Protein AF-A0A258B7M9-F1 (afdb_monomer_lite)

Secondary structure (DSSP, 8-state):
----SS--TT--HHHHHHHHHHHHHH-S---HHHHHHHHHHHHHTT--SPP---PPPPGGGHHHHHT-SGGGHHHHHHHHHHH-SS-B----HHHHH-B-TTS-BSS--SB-TTHHHHHHHHHHHHHHHHHHHHHHT--TT---HHHHT-GGGHHHHHHHHHHTS-TTS---

Radius of gyration: 17.24 Å; chains: 1; bounding box: 38×32×52 Å

Foldseek 3Di:
DDDDPDPDVPDLVVQLVVVLVVLLVQALADQQLLNQQVSLLSSVQPDPDDQQADDQDDPVCLVVSSPDHNVSVNPVSVLQCQQFVPQAQPDDPVLQPDADPVRHRPDPDRGHGRPVLSVQLSNVNNVVLVVVCVVVVHDSNDDDPCVNHDCPCVVVSVVSSVVSGDPVRDDD

Structure (mmCIF, N/CA/C/O backbone):
data_AF-A0A258B7M9-F1
#
_entry.id   AF-A0A258B7M9-F1
#
loop_
_atom_site.group_PDB
_atom_site.id
_atom_site.type_symbol
_atom_site.label_atom_id
_atom_site.label_alt_id
_atom_site.label_comp_id
_atom_site.label_asym_id
_atom_site.label_entity_id
_atom_site.label_seq_id
_atom_site.pdbx_PDB_ins_code
_atom_site.Cartn_x
_atom_site.Cartn_y
_atom_site.Cartn_z
_atom_site.occupancy
_atom_site.B_iso_or_equiv
_atom_site.auth_seq_id
_atom_site.auth_comp_id
_atom_site.auth_asym_id
_atom_site.auth_atom_id
_atom_site.pdbx_PDB_model_num
ATOM 1 N N . ILE A 1 1 ? -12.070 14.995 -6.760 1.00 43.91 1 ILE A N 1
ATOM 2 C CA . ILE A 1 1 ? -10.906 14.763 -7.649 1.00 43.91 1 ILE A CA 1
ATOM 3 C C . ILE A 1 1 ? -10.967 15.780 -8.784 1.00 43.91 1 ILE A C 1
ATOM 5 O O . ILE A 1 1 ? -11.997 15.871 -9.444 1.00 43.91 1 ILE A O 1
ATOM 9 N N . LYS A 1 2 ? -9.934 16.616 -8.960 1.00 30.17 2 LYS A N 1
ATOM 10 C CA . LYS A 1 2 ? -9.849 17.560 -10.087 1.00 30.17 2 LYS A CA 1
ATOM 11 C C . LYS A 1 2 ? -9.117 16.839 -11.220 1.00 30.17 2 LYS A C 1
ATOM 13 O O . LYS A 1 2 ? -7.893 16.815 -11.245 1.00 30.17 2 LYS A O 1
ATOM 18 N N . MET A 1 3 ? -9.870 16.211 -12.117 1.00 38.53 3 MET A N 1
ATOM 19 C CA . MET A 1 3 ? -9.309 15.642 -13.342 1.00 38.53 3 MET A CA 1
ATOM 20 C C . MET A 1 3 ? -8.797 16.790 -14.222 1.00 38.53 3 MET A C 1
ATOM 22 O O . MET A 1 3 ? -9.548 17.706 -14.561 1.00 38.53 3 MET A O 1
ATOM 26 N N . SER A 1 4 ? -7.510 16.775 -14.565 1.00 48.28 4 SER A N 1
ATOM 27 C CA . SER A 1 4 ? -6.947 17.677 -15.573 1.00 48.28 4 SER A CA 1
ATOM 28 C C . SER A 1 4 ? -7.522 17.314 -16.944 1.00 48.28 4 SER A C 1
ATOM 30 O O . SER A 1 4 ? -7.368 16.187 -17.399 1.00 48.28 4 SER A O 1
ATOM 32 N N . HIS A 1 5 ? -8.129 18.276 -17.644 1.00 46.75 5 HIS A N 1
ATOM 33 C CA . HIS A 1 5 ? -8.537 18.108 -19.048 1.00 46.75 5 HIS A CA 1
ATOM 34 C C . HIS A 1 5 ? -7.357 18.176 -20.035 1.00 46.75 5 HIS A C 1
ATOM 36 O O . HIS A 1 5 ? -7.554 18.088 -21.245 1.00 46.75 5 HIS A O 1
ATOM 42 N N . ARG A 1 6 ? -6.126 18.362 -19.543 1.00 47.22 6 ARG A N 1
ATOM 43 C CA . ARG A 1 6 ? -4.909 18.315 -20.355 1.00 47.22 6 ARG A CA 1
ATOM 44 C C . ARG A 1 6 ? -4.309 16.924 -20.203 1.00 47.22 6 ARG A C 1
ATOM 46 O O . ARG A 1 6 ? -3.860 16.575 -19.111 1.00 47.22 6 ARG A O 1
ATOM 53 N N . LEU A 1 7 ? -4.334 16.157 -21.293 1.00 45.31 7 LEU A N 1
ATOM 54 C CA . LEU A 1 7 ? -3.585 14.912 -21.440 1.00 45.31 7 LEU A CA 1
ATOM 55 C C . LEU A 1 7 ? -2.096 15.257 -21.396 1.00 45.31 7 LEU A C 1
ATOM 57 O O . LEU A 1 7 ? -1.493 15.605 -22.408 1.00 45.31 7 LEU A O 1
ATOM 61 N N . ASP A 1 8 ? -1.533 15.231 -20.197 1.00 50.88 8 ASP A N 1
ATOM 62 C CA . ASP A 1 8 ? -0.098 15.289 -20.001 1.00 50.88 8 ASP A CA 1
ATOM 63 C C . ASP A 1 8 ? 0.411 13.853 -19.897 1.00 50.88 8 ASP A C 1
ATOM 65 O O . ASP A 1 8 ? 0.202 13.182 -18.887 1.00 50.88 8 ASP A O 1
ATOM 69 N N . ALA A 1 9 ? 1.053 13.373 -20.962 1.00 50.84 9 ALA A N 1
ATOM 70 C CA . ALA A 1 9 ? 1.641 12.037 -21.010 1.00 50.84 9 ALA A CA 1
ATOM 71 C C . ALA A 1 9 ? 2.775 11.838 -19.982 1.00 50.84 9 ALA A C 1
ATOM 73 O O . ALA A 1 9 ? 3.215 10.710 -19.783 1.00 50.84 9 ALA A O 1
ATOM 74 N N . SER A 1 10 ? 3.243 12.912 -19.333 1.00 54.31 10 SER A N 1
ATOM 75 C CA . SER A 1 10 ? 4.213 12.860 -18.235 1.00 54.31 10 SER A CA 1
ATOM 76 C C . SER A 1 10 ? 3.570 12.806 -16.843 1.00 54.31 10 SER A C 1
ATOM 78 O O . SER A 1 10 ? 4.279 12.711 -15.840 1.00 54.31 10 SER A O 1
ATOM 80 N N . SER A 1 11 ? 2.236 12.858 -16.760 1.00 66.50 11 SER A N 1
ATOM 81 C CA . SER A 1 11 ? 1.526 12.742 -15.491 1.00 66.50 11 SER A CA 1
ATOM 82 C C . SER A 1 11 ? 1.415 11.281 -15.060 1.00 66.50 11 SER A C 1
ATOM 84 O O . SER A 1 11 ? 0.812 10.468 -15.756 1.00 66.50 11 SER A O 1
ATOM 86 N N . TYR A 1 12 ? 1.925 10.961 -13.870 1.00 72.50 12 TYR A N 1
ATOM 87 C CA . TYR A 1 12 ? 1.768 9.640 -13.247 1.00 72.50 12 TYR A CA 1
ATOM 88 C C . TYR A 1 12 ? 0.392 9.440 -12.585 1.00 72.50 12 TYR A C 1
ATOM 90 O O . TYR A 1 12 ? 0.106 8.360 -12.072 1.00 72.50 12 TYR A O 1
ATOM 98 N N . THR A 1 13 ? -0.497 10.442 -12.661 1.00 77.38 13 THR A N 1
ATOM 99 C CA . THR A 1 13 ? -1.866 10.374 -12.129 1.00 77.38 13 THR A CA 1
ATOM 100 C C . THR A 1 13 ? -2.650 9.143 -12.598 1.00 77.38 13 THR A C 1
ATOM 102 O O . THR A 1 13 ? -3.285 8.528 -11.752 1.00 77.38 13 THR A O 1
ATOM 105 N N . PRO A 1 14 ? -2.609 8.693 -13.871 1.00 84.56 14 PRO A N 1
ATOM 106 C CA . PRO A 1 14 ? -3.338 7.487 -14.270 1.00 84.56 14 PRO A CA 1
ATOM 107 C C . PRO A 1 14 ? -2.937 6.239 -13.476 1.00 84.56 14 PRO A C 1
ATOM 109 O O . PRO A 1 14 ? -3.773 5.377 -13.233 1.00 84.56 14 PRO A O 1
ATOM 112 N N . VAL A 1 15 ? -1.676 6.147 -13.051 1.00 85.00 15 VAL A N 1
ATOM 113 C CA . VAL A 1 15 ? -1.170 5.007 -12.276 1.00 85.00 15 VAL A CA 1
ATOM 114 C C . VAL A 1 15 ? -1.554 5.125 -10.813 1.00 85.00 15 VAL A C 1
ATOM 116 O O . VAL A 1 15 ? -1.957 4.126 -10.229 1.00 85.00 15 VAL A O 1
ATOM 119 N N . HIS A 1 16 ? -1.528 6.337 -10.258 1.00 89.31 16 HIS A N 1
ATOM 120 C CA . HIS A 1 16 ? -2.076 6.632 -8.931 1.00 89.31 16 HIS A CA 1
ATOM 121 C C . HIS A 1 16 ? -3.552 6.222 -8.832 1.00 89.31 16 HIS A C 1
ATOM 123 O O . HIS A 1 16 ? -3.931 5.446 -7.958 1.00 89.31 16 HIS A O 1
ATOM 129 N N . GLU A 1 17 ? -4.372 6.667 -9.786 1.00 90.62 17 GLU A N 1
ATOM 130 C CA . GLU A 1 17 ? -5.807 6.366 -9.809 1.00 90.62 17 GLU A CA 1
ATOM 131 C C . GLU A 1 17 ? -6.088 4.883 -10.114 1.00 90.62 17 GLU A C 1
ATOM 133 O O . GLU A 1 17 ? -6.995 4.291 -9.531 1.00 90.62 17 GLU A O 1
ATOM 138 N N . LEU A 1 18 ? -5.297 4.239 -10.985 1.00 91.56 18 LEU A N 1
ATOM 139 C CA . LEU A 1 18 ? -5.393 2.790 -11.202 1.00 91.56 18 LEU A CA 1
ATOM 140 C C . LEU A 1 18 ? -5.035 2.015 -9.928 1.00 91.56 18 LEU A C 1
ATOM 142 O O . LEU A 1 18 ? -5.675 1.011 -9.619 1.00 91.56 18 LEU A O 1
ATOM 146 N N . PHE A 1 19 ? -4.037 2.475 -9.174 1.00 93.94 19 PHE A N 1
ATOM 147 C CA . PHE A 1 19 ? -3.642 1.840 -7.924 1.00 93.94 19 PHE A CA 1
ATOM 148 C C . PHE A 1 19 ? -4.755 1.905 -6.871 1.00 93.94 19 PHE A C 1
ATOM 150 O O . PHE A 1 19 ? -5.013 0.904 -6.201 1.00 93.94 19 PHE A O 1
ATOM 157 N N . HIS A 1 20 ? -5.499 3.014 -6.808 1.00 95.25 20 HIS A N 1
ATOM 158 C CA . HIS A 1 20 ? -6.701 3.109 -5.976 1.00 95.25 20 HIS A CA 1
ATOM 159 C C . HIS A 1 20 ? -7.737 2.027 -6.286 1.00 95.25 20 HIS A C 1
ATOM 161 O O . HIS A 1 20 ? -8.318 1.472 -5.356 1.00 95.25 20 HIS A O 1
ATOM 167 N N . LEU A 1 21 ? -7.933 1.656 -7.557 1.00 95.56 21 LEU A N 1
ATOM 168 C CA . LEU A 1 21 ? -8.864 0.577 -7.910 1.00 95.56 21 LEU A CA 1
ATOM 169 C C . LEU A 1 21 ? -8.441 -0.771 -7.314 1.00 95.56 21 LEU A C 1
ATOM 171 O O . LEU A 1 21 ? -9.297 -1.509 -6.830 1.00 95.56 21 LEU A O 1
ATOM 175 N N . TYR A 1 22 ? -7.139 -1.076 -7.296 1.00 95.38 22 TYR A N 1
ATOM 176 C CA . TYR A 1 22 ? -6.643 -2.268 -6.607 1.00 95.38 22 TYR A CA 1
ATOM 177 C C . TYR A 1 22 ? -6.887 -2.169 -5.102 1.00 95.38 22 TYR A C 1
ATOM 179 O O . TYR A 1 22 ? -7.456 -3.090 -4.527 1.00 95.38 22 TYR A O 1
ATOM 187 N N . GLN A 1 23 ? -6.534 -1.046 -4.472 1.00 96.25 23 GLN A N 1
ATOM 188 C CA . GLN A 1 23 ? -6.731 -0.854 -3.030 1.00 96.25 23 GLN A CA 1
ATOM 189 C C . GLN A 1 23 ? -8.200 -1.045 -2.622 1.00 96.25 23 GLN A C 1
ATOM 191 O O . GLN A 1 23 ? -8.474 -1.784 -1.679 1.00 96.25 23 GLN A O 1
ATOM 196 N N . TYR A 1 24 ? -9.138 -0.454 -3.371 1.00 94.81 24 TYR A N 1
ATOM 197 C CA . TYR A 1 24 ? -10.577 -0.612 -3.139 1.00 94.81 24 TYR A CA 1
ATOM 198 C C . TYR A 1 24 ? -11.078 -2.038 -3.383 1.00 94.81 24 TYR A C 1
ATOM 200 O O . TYR A 1 24 ? -12.055 -2.449 -2.766 1.00 94.81 24 TYR A O 1
ATOM 208 N N . GLY A 1 25 ? -10.437 -2.780 -4.288 1.00 94.38 25 GLY A N 1
ATOM 209 C CA . GLY A 1 25 ? -10.765 -4.178 -4.553 1.00 94.38 25 GLY A CA 1
ATOM 210 C C . GLY A 1 25 ? -10.271 -5.140 -3.469 1.00 94.38 25 GLY A C 1
ATOM 211 O O . GLY A 1 25 ? -10.892 -6.179 -3.272 1.00 94.38 25 GLY A O 1
ATOM 212 N N . TYR A 1 26 ? -9.179 -4.808 -2.773 1.00 95.06 26 TYR A N 1
ATOM 213 C CA . TYR A 1 26 ? -8.620 -5.653 -1.715 1.00 95.06 26 TYR A CA 1
ATOM 214 C C . TYR A 1 26 ? -9.283 -5.423 -0.357 1.00 95.06 26 TYR A C 1
ATOM 216 O O . TYR A 1 26 ? -9.702 -6.384 0.278 1.00 95.06 26 TYR A O 1
ATOM 224 N N . ALA A 1 27 ? -9.349 -4.177 0.120 1.00 94.25 27 ALA A N 1
ATOM 225 C CA . ALA A 1 27 ? -9.671 -3.906 1.519 1.00 94.25 27 ALA A CA 1
ATOM 226 C C . ALA A 1 27 ? -10.613 -2.702 1.691 1.00 94.25 27 ALA A C 1
ATOM 228 O O . ALA A 1 27 ? -10.557 -1.753 0.906 1.00 94.25 27 ALA A O 1
ATOM 229 N N . PRO A 1 28 ? -11.438 -2.677 2.757 1.00 95.94 28 PRO A N 1
ATOM 230 C CA . PRO A 1 28 ? -12.387 -1.589 2.990 1.00 95.94 28 PRO A CA 1
ATOM 231 C C . PRO A 1 28 ? -11.729 -0.308 3.535 1.00 95.94 28 PRO A C 1
ATOM 233 O O . PRO A 1 28 ? -12.405 0.701 3.712 1.00 95.94 28 PRO A O 1
ATOM 236 N N . PHE A 1 29 ? -10.429 -0.315 3.833 1.00 97.44 29 PHE A N 1
ATOM 237 C CA . PHE A 1 29 ? -9.750 0.805 4.487 1.00 97.44 29 PHE A CA 1
ATOM 238 C C . PHE A 1 29 ? -9.326 1.892 3.492 1.00 97.44 29 PHE A C 1
ATOM 240 O O . PHE A 1 29 ? -8.631 1.635 2.510 1.00 97.44 29 PHE A O 1
ATOM 247 N N . LYS A 1 30 ? -9.695 3.140 3.790 1.00 96.50 30 LYS A N 1
ATOM 248 C CA . LYS A 1 30 ? -9.409 4.345 2.991 1.00 96.50 30 LYS A CA 1
ATOM 249 C C . LYS A 1 30 ? -8.635 5.408 3.775 1.00 96.50 30 LYS A C 1
ATOM 251 O O . LYS A 1 30 ? -8.679 6.593 3.451 1.00 96.50 30 LYS A O 1
ATOM 256 N N . THR A 1 31 ? -7.917 5.005 4.820 1.00 96.25 31 THR A N 1
ATOM 257 C CA . THR A 1 31 ? -7.106 5.925 5.625 1.00 96.25 31 THR A CA 1
ATOM 258 C C . THR A 1 31 ? -6.020 6.556 4.754 1.00 96.25 31 THR A C 1
ATOM 260 O O . THR A 1 31 ? -5.390 5.900 3.924 1.00 96.25 31 THR A O 1
ATOM 263 N N . ARG A 1 32 ? -5.824 7.874 4.886 1.00 95.44 32 ARG A N 1
ATOM 264 C CA . ARG A 1 32 ? -5.050 8.664 3.909 1.00 95.44 32 ARG A CA 1
ATOM 265 C C . ARG A 1 32 ? -3.593 8.228 3.798 1.00 95.44 32 ARG A C 1
ATOM 267 O O . ARG A 1 32 ? -3.057 8.206 2.692 1.00 95.44 32 ARG A O 1
ATOM 274 N N . TRP A 1 33 ? -2.965 7.878 4.918 1.00 97.19 33 TRP A N 1
ATOM 275 C CA . TRP A 1 33 ? -1.564 7.460 4.940 1.00 97.19 33 TRP A CA 1
ATOM 276 C C . TRP A 1 33 ? -1.354 6.154 4.166 1.00 97.19 33 TRP A C 1
ATOM 278 O O . TRP A 1 33 ? -0.314 5.987 3.534 1.00 97.19 33 TRP A O 1
ATOM 288 N N . PHE A 1 34 ? -2.339 5.251 4.173 1.00 97.25 34 PHE A N 1
ATOM 289 C CA . PHE A 1 34 ? -2.324 4.026 3.382 1.00 97.25 34 PHE A CA 1
ATOM 290 C C . PHE A 1 34 ? -2.724 4.316 1.938 1.00 97.25 34 PHE A C 1
ATOM 292 O O . PHE A 1 34 ? -1.929 4.066 1.032 1.00 97.25 34 PHE A O 1
ATOM 299 N N . LEU A 1 35 ? -3.917 4.878 1.730 1.00 95.62 35 LEU A N 1
ATOM 300 C CA . LEU A 1 35 ? -4.525 5.017 0.412 1.00 95.62 35 LEU A CA 1
ATOM 301 C C . LEU A 1 35 ? -3.669 5.901 -0.503 1.00 95.62 35 LEU A C 1
ATOM 303 O O . LEU A 1 35 ? -3.168 5.444 -1.527 1.00 95.62 35 LEU A O 1
ATOM 307 N N . GLU A 1 36 ? -3.425 7.143 -0.088 1.00 94.62 36 GLU A N 1
ATOM 308 C CA . GLU A 1 36 ? -2.644 8.108 -0.866 1.00 94.62 36 GLU A CA 1
ATOM 309 C C . GLU A 1 36 ? -1.145 7.823 -0.778 1.00 94.62 36 GLU A C 1
ATOM 311 O O . GLU A 1 36 ? -0.420 7.994 -1.756 1.00 94.62 36 GLU A O 1
ATOM 316 N N . GLY A 1 37 ? -0.661 7.380 0.386 1.00 94.75 37 GLY A N 1
ATOM 317 C CA . GLY A 1 37 ? 0.757 7.096 0.583 1.00 94.75 37 GLY A CA 1
ATOM 318 C C . GLY A 1 37 ? 1.255 5.954 -0.302 1.00 94.75 37 GLY A C 1
ATOM 319 O O . GLY A 1 37 ? 2.244 6.120 -1.015 1.00 94.75 37 GLY A O 1
ATOM 320 N N . SER A 1 38 ? 0.567 4.810 -0.312 1.00 94.94 38 SER A N 1
ATOM 321 C CA . SER A 1 38 ? 0.991 3.685 -1.155 1.00 94.94 38 SER A CA 1
ATOM 322 C C . SER A 1 38 ? 0.698 3.925 -2.641 1.00 94.94 38 SER A C 1
ATOM 324 O O . SER A 1 38 ? 1.484 3.489 -3.478 1.00 94.94 38 SER A O 1
ATOM 326 N N . ALA A 1 39 ? -0.311 4.728 -2.996 1.00 93.50 39 ALA A N 1
ATOM 327 C CA . ALA A 1 39 ? -0.492 5.183 -4.377 1.00 93.50 39 ALA A CA 1
ATOM 328 C C . ALA A 1 39 ? 0.668 6.086 -4.852 1.00 93.50 39 ALA A C 1
ATOM 330 O O . ALA A 1 39 ? 1.170 5.914 -5.962 1.00 93.50 39 ALA A O 1
ATOM 331 N N . ARG A 1 40 ? 1.215 6.950 -3.983 1.00 90.56 40 ARG A N 1
ATOM 332 C CA . ARG A 1 40 ? 2.454 7.701 -4.272 1.00 90.56 40 ARG A CA 1
ATOM 333 C C . ARG A 1 40 ? 3.693 6.819 -4.391 1.00 90.56 40 ARG A C 1
ATOM 335 O O . ARG A 1 40 ? 4.595 7.143 -5.163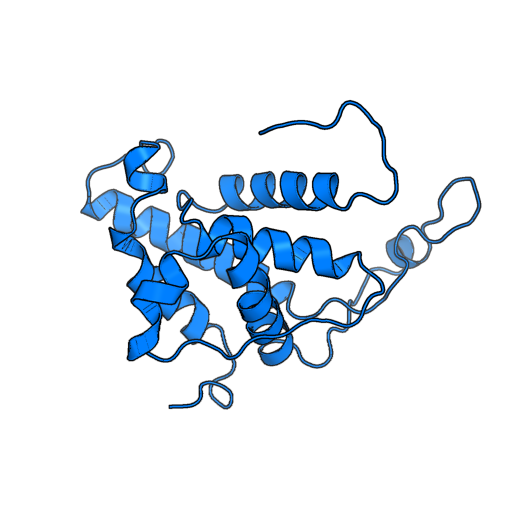 1.00 90.56 40 ARG A O 1
ATOM 342 N N . TRP A 1 41 ? 3.764 5.716 -3.645 1.00 90.75 41 TRP A N 1
ATOM 343 C CA . TRP A 1 41 ? 4.782 4.696 -3.906 1.00 90.75 41 TRP A CA 1
ATOM 344 C C . TRP A 1 41 ? 4.586 4.088 -5.299 1.00 90.75 41 TRP A C 1
ATOM 346 O O . TRP A 1 41 ? 5.554 4.019 -6.050 1.00 90.75 41 TRP A O 1
ATOM 356 N N . ALA A 1 42 ? 3.355 3.757 -5.698 1.00 89.50 42 ALA A N 1
ATOM 357 C CA . ALA A 1 42 ? 3.078 3.208 -7.023 1.00 89.50 42 ALA A CA 1
ATOM 358 C C . ALA A 1 42 ? 3.458 4.176 -8.161 1.00 89.50 42 ALA A C 1
ATOM 360 O O . ALA A 1 42 ? 4.037 3.751 -9.159 1.00 89.50 42 ALA A O 1
ATOM 361 N N . GLU A 1 43 ? 3.225 5.484 -7.997 1.00 86.00 43 GLU A N 1
ATOM 362 C CA . GLU A 1 43 ? 3.711 6.504 -8.943 1.00 86.00 43 GLU A CA 1
ATOM 363 C C . GLU A 1 43 ? 5.239 6.478 -9.092 1.00 86.00 43 GLU A C 1
ATOM 365 O O . GLU A 1 43 ? 5.763 6.628 -10.198 1.00 86.00 43 GLU A O 1
ATOM 370 N N . SER A 1 44 ? 5.966 6.289 -7.982 1.00 78.06 44 SER A N 1
ATOM 371 C CA . SER A 1 44 ? 7.434 6.275 -7.987 1.00 78.06 44 SER A CA 1
ATOM 372 C C . SER A 1 44 ? 8.017 5.136 -8.824 1.00 78.06 44 SER A C 1
ATOM 374 O O . SER A 1 44 ? 9.115 5.286 -9.345 1.00 78.06 44 SER A O 1
ATOM 376 N N . LEU A 1 45 ? 7.252 4.061 -9.047 1.00 76.06 45 LEU A N 1
ATOM 377 C CA . LEU A 1 45 ? 7.654 2.910 -9.862 1.00 76.06 45 LEU A CA 1
ATOM 378 C C . LEU A 1 45 ? 7.813 3.251 -11.348 1.00 76.06 45 LEU A C 1
ATOM 380 O O . LEU A 1 45 ? 8.511 2.551 -12.071 1.00 76.06 45 LEU A O 1
ATOM 384 N N . LEU A 1 46 ? 7.148 4.307 -11.820 1.00 73.38 46 LEU A N 1
ATOM 385 C CA . LEU A 1 46 ? 7.214 4.742 -13.219 1.00 73.38 46 LEU A CA 1
ATOM 386 C C . LEU A 1 46 ? 8.061 5.992 -13.411 1.00 73.38 46 LEU A C 1
ATOM 388 O O . LEU A 1 46 ? 8.262 6.454 -14.535 1.00 73.38 46 LEU A O 1
ATOM 392 N N . ASN A 1 47 ? 8.535 6.561 -12.311 1.00 68.38 47 ASN A N 1
ATOM 393 C CA . ASN A 1 47 ? 9.325 7.763 -12.330 1.00 68.38 47 ASN A CA 1
ATOM 394 C C . ASN A 1 47 ? 10.801 7.374 -12.305 1.00 68.38 47 ASN A C 1
ATOM 396 O O . ASN A 1 47 ? 11.317 6.986 -11.266 1.00 68.38 47 ASN A O 1
ATOM 400 N N . ASN A 1 48 ? 11.512 7.577 -13.417 1.00 60.62 48 ASN A N 1
ATOM 401 C CA . ASN A 1 48 ? 12.970 7.375 -13.517 1.00 60.62 48 ASN A CA 1
ATOM 402 C C . ASN A 1 48 ? 13.794 8.372 -12.659 1.00 60.62 48 ASN A C 1
ATOM 404 O O . ASN A 1 48 ? 14.955 8.653 -12.960 1.00 60.62 48 ASN A O 1
ATOM 408 N N . LYS A 1 49 ? 13.192 8.991 -11.638 1.00 61.00 49 LYS A N 1
ATOM 409 C CA . LYS A 1 49 ? 13.843 9.922 -10.714 1.00 61.00 49 LYS A CA 1
ATOM 410 C C . LYS A 1 49 ? 14.267 9.183 -9.451 1.00 61.00 49 LYS A C 1
ATOM 412 O O . LYS A 1 49 ? 13.661 8.195 -9.061 1.00 61.00 49 LYS A O 1
ATOM 417 N N . THR A 1 50 ? 15.281 9.723 -8.782 1.00 65.06 50 THR A N 1
ATOM 418 C CA . THR A 1 50 ? 15.765 9.241 -7.487 1.00 65.06 50 THR A CA 1
ATOM 419 C C . THR A 1 50 ? 14.611 9.049 -6.501 1.00 65.06 50 THR A C 1
ATOM 421 O O . THR A 1 50 ? 13.843 9.985 -6.266 1.00 65.06 50 THR A O 1
ATOM 424 N N . LEU A 1 51 ? 14.517 7.851 -5.917 1.00 70.19 51 LEU A N 1
ATOM 4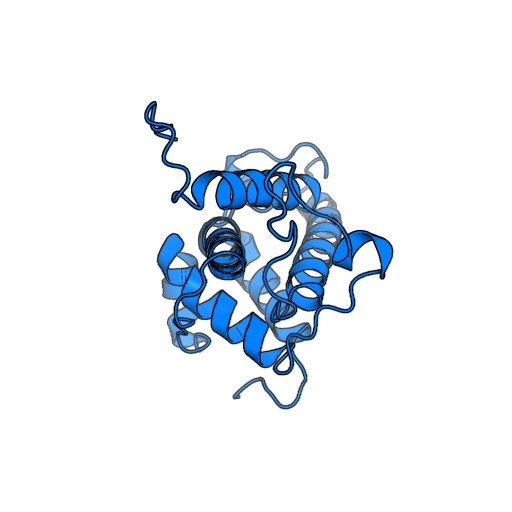25 C CA . LEU A 1 51 ? 13.584 7.550 -4.831 1.00 70.19 51 LEU A CA 1
ATOM 426 C C . LEU A 1 51 ? 13.819 8.523 -3.667 1.00 70.19 51 LEU A C 1
ATOM 428 O O . LEU A 1 51 ? 14.961 8.781 -3.280 1.00 70.19 51 LEU A O 1
ATOM 432 N N . VAL A 1 52 ? 12.739 9.075 -3.117 1.00 79.06 52 VAL A N 1
ATOM 433 C CA . VAL A 1 52 ? 12.786 10.007 -1.985 1.00 79.06 52 VAL A CA 1
ATOM 434 C C . VAL A 1 52 ? 12.185 9.310 -0.775 1.00 79.06 52 VAL A C 1
ATOM 436 O O . VAL A 1 52 ? 10.970 9.187 -0.642 1.00 79.06 52 VAL A O 1
ATOM 439 N N . THR A 1 53 ? 13.057 8.866 0.121 1.00 85.75 53 THR A N 1
ATOM 440 C CA . THR A 1 53 ? 12.707 8.102 1.322 1.00 85.75 53 THR A CA 1
ATOM 441 C C . THR A 1 53 ? 12.598 8.990 2.558 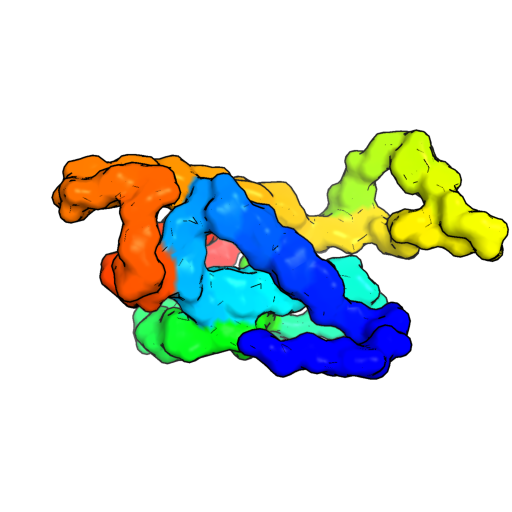1.00 85.75 53 THR A C 1
ATOM 443 O O . THR A 1 53 ? 13.417 9.891 2.729 1.00 85.75 53 THR A O 1
ATOM 446 N N . ASP A 1 54 ? 11.672 8.663 3.461 1.00 89.69 54 ASP A N 1
ATOM 447 C CA . ASP A 1 54 ? 11.599 9.210 4.827 1.00 89.69 54 ASP A CA 1
ATOM 448 C C . ASP A 1 54 ? 11.751 8.079 5.859 1.00 89.69 54 ASP A C 1
ATOM 450 O O . ASP A 1 54 ? 11.473 6.913 5.575 1.00 89.69 54 ASP A O 1
ATOM 454 N N . SER A 1 55 ? 12.171 8.401 7.081 1.00 90.38 55 SER A N 1
ATOM 455 C CA . SER A 1 55 ? 12.288 7.411 8.160 1.00 90.38 55 SER A CA 1
ATOM 456 C C . SER A 1 55 ? 10.946 6.744 8.485 1.00 90.38 55 SER A C 1
ATOM 458 O O . SER A 1 55 ? 9.906 7.403 8.508 1.00 90.38 55 SER A O 1
ATOM 460 N N . ILE A 1 56 ? 10.978 5.447 8.814 1.00 92.88 56 ILE A N 1
ATOM 461 C CA . ILE A 1 56 ? 9.819 4.757 9.401 1.00 92.88 56 ILE A CA 1
ATOM 462 C C . ILE A 1 56 ? 9.467 5.470 10.720 1.00 92.88 56 ILE A C 1
ATOM 464 O O . ILE A 1 56 ? 10.366 5.665 11.545 1.00 92.88 56 ILE A O 1
ATOM 468 N N . PRO A 1 57 ? 8.205 5.893 10.924 1.00 92.69 57 PRO A N 1
ATOM 469 C CA . PRO A 1 57 ? 7.809 6.629 12.118 1.00 92.69 57 PRO A CA 1
ATOM 470 C C . PRO A 1 57 ? 7.987 5.771 13.373 1.00 92.69 57 PRO A C 1
ATOM 472 O O . PRO A 1 57 ? 7.608 4.601 13.405 1.00 92.69 57 PRO A O 1
ATOM 475 N N . SER A 1 58 ? 8.538 6.373 14.427 1.00 90.69 58 SER A N 1
ATOM 476 C CA . SER A 1 58 ? 8.546 5.765 15.759 1.00 90.69 58 SER A CA 1
ATOM 477 C C . SER A 1 58 ? 7.146 5.802 16.376 1.00 90.69 58 SER A C 1
ATOM 479 O O . SER A 1 58 ? 6.299 6.593 15.956 1.00 90.69 58 SER A O 1
ATOM 481 N N . ASN A 1 59 ? 6.918 5.018 17.434 1.00 88.38 59 ASN A N 1
ATOM 482 C CA . ASN A 1 59 ? 5.632 4.984 18.145 1.00 88.38 59 ASN A CA 1
ATOM 483 C C . ASN A 1 59 ? 5.132 6.378 18.567 1.00 88.38 59 ASN A C 1
ATOM 485 O O . ASN A 1 59 ? 3.939 6.656 18.483 1.00 88.38 59 ASN A O 1
ATOM 489 N N . MET A 1 60 ? 6.040 7.280 18.962 1.00 87.81 60 MET A N 1
ATOM 490 C CA . MET A 1 60 ? 5.696 8.653 19.359 1.00 87.81 60 MET A CA 1
ATOM 491 C C . MET A 1 60 ? 5.219 9.526 18.187 1.00 87.81 60 MET A C 1
ATOM 493 O O . MET A 1 60 ? 4.539 10.521 18.411 1.00 87.81 60 MET A O 1
ATOM 497 N N . MET A 1 61 ? 5.567 9.168 16.947 1.00 91.44 61 MET A N 1
ATOM 498 C CA . MET A 1 61 ? 5.239 9.925 15.735 1.00 91.44 61 MET A CA 1
ATOM 499 C C . MET A 1 61 ? 4.056 9.339 14.950 1.00 91.44 61 MET A C 1
ATOM 501 O O . MET A 1 61 ? 3.643 9.933 13.954 1.00 91.44 61 MET A O 1
ATOM 505 N N . LEU A 1 62 ? 3.497 8.196 15.369 1.00 92.81 62 LEU A N 1
ATOM 506 C CA . LEU A 1 62 ? 2.458 7.493 14.602 1.00 92.81 62 LEU A CA 1
ATOM 507 C C . LEU A 1 62 ? 1.203 8.332 14.387 1.00 92.81 62 LEU A C 1
ATOM 509 O O . LEU A 1 62 ? 0.720 8.426 13.264 1.00 92.81 62 LEU A O 1
ATOM 513 N N . ASN A 1 63 ? 0.728 9.025 15.421 1.00 92.94 63 ASN A N 1
ATOM 514 C CA . ASN A 1 63 ? -0.465 9.865 15.303 1.00 92.94 63 ASN A CA 1
ATOM 515 C C . ASN A 1 63 ? -0.297 10.996 14.281 1.00 92.94 63 ASN A C 1
ATOM 517 O O . ASN A 1 63 ? -1.271 11.414 13.659 1.00 92.94 63 ASN A O 1
ATOM 521 N N . ASP A 1 64 ? 0.922 11.504 14.103 1.00 93.62 64 ASP A N 1
ATOM 522 C CA . ASP A 1 64 ? 1.201 12.521 13.092 1.00 93.62 64 ASP A CA 1
ATOM 523 C C . ASP A 1 64 ? 1.425 11.905 11.714 1.00 93.62 64 ASP A C 1
ATOM 525 O O . ASP A 1 64 ? 1.020 12.489 10.709 1.00 93.62 64 ASP A O 1
ATOM 529 N N . PHE A 1 65 ? 1.997 10.702 11.656 1.00 95.31 65 PHE A N 1
ATOM 530 C CA . PHE A 1 65 ? 2.094 9.928 10.426 1.00 95.31 65 PHE A CA 1
ATOM 531 C C . PHE A 1 65 ? 0.713 9.569 9.857 1.00 95.31 65 PHE A C 1
ATOM 533 O O . PHE A 1 65 ? 0.479 9.808 8.676 1.00 95.31 65 PHE A O 1
ATOM 540 N N . PHE A 1 66 ? -0.229 9.099 10.678 1.00 96.38 66 PHE A N 1
ATOM 541 C CA . PHE A 1 66 ? -1.571 8.708 10.226 1.00 96.38 66 PHE A CA 1
ATOM 542 C C . PHE A 1 66 ? -2.384 9.862 9.627 1.00 96.38 66 PHE A C 1
ATOM 544 O O . PHE A 1 66 ? -3.261 9.647 8.791 1.00 96.38 66 PHE A O 1
ATOM 551 N N . LYS A 1 67 ? -2.057 11.110 9.984 1.00 93.81 67 LYS A N 1
ATOM 552 C CA . LYS A 1 67 ? -2.676 12.312 9.402 1.00 93.81 67 LYS A CA 1
ATOM 553 C C . LYS A 1 67 ? -2.128 12.662 8.014 1.00 93.81 67 LYS A C 1
ATOM 555 O O . LYS A 1 67 ? -2.715 13.507 7.333 1.00 93.81 67 LYS A O 1
ATOM 560 N N . LYS A 1 68 ? -0.998 12.079 7.598 1.00 93.31 68 LYS A N 1
ATOM 561 C CA . LYS A 1 68 ? -0.379 12.362 6.297 1.00 93.31 68 LYS A CA 1
ATOM 562 C C . LYS A 1 68 ? -1.193 11.754 5.153 1.00 93.31 68 LYS A C 1
ATOM 564 O O . LYS A 1 68 ? -1.851 10.733 5.304 1.00 93.31 68 LYS A O 1
ATOM 569 N N . SER A 1 69 ? -1.108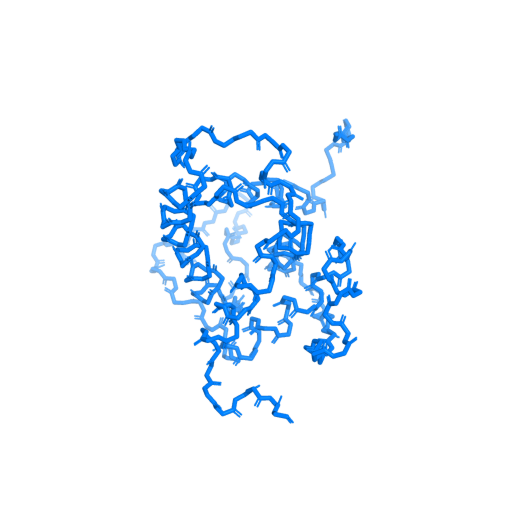 12.391 3.988 1.00 91.62 69 SER A N 1
ATOM 570 C CA . SER A 1 69 ? -1.576 11.853 2.706 1.00 91.62 69 SER A CA 1
ATOM 571 C C . SER A 1 69 ? -0.376 11.569 1.799 1.00 91.62 69 SER A C 1
ATOM 573 O O . SER A 1 69 ? 0.328 10.587 2.005 1.00 91.62 69 SER A O 1
ATOM 575 N N . TYR A 1 70 ? -0.061 12.461 0.859 1.00 85.75 70 TYR A N 1
ATOM 576 C CA . TYR A 1 70 ? 1.025 12.276 -0.103 1.00 85.75 70 TYR A CA 1
ATOM 577 C C . TYR A 1 70 ? 2.408 12.178 0.543 1.00 85.75 70 TYR A C 1
ATOM 579 O O . TYR A 1 70 ? 3.235 11.392 0.087 1.00 85.75 70 TYR A O 1
ATOM 587 N N . ASP A 1 71 ? 2.644 12.898 1.642 1.00 88.19 71 ASP A N 1
ATOM 588 C CA . ASP A 1 71 ? 3.909 12.811 2.379 1.00 88.19 71 ASP A CA 1
ATOM 589 C C . ASP A 1 71 ? 4.160 11.412 2.961 1.00 88.19 71 ASP A C 1
ATOM 591 O O . ASP A 1 71 ? 5.311 11.036 3.168 1.00 88.19 71 ASP A O 1
ATOM 595 N N . ALA A 1 72 ? 3.112 10.608 3.189 1.00 93.75 72 ALA A N 1
ATOM 596 C CA . ALA A 1 72 ? 3.282 9.223 3.626 1.00 93.75 72 ALA A CA 1
ATOM 597 C C . ALA A 1 72 ? 3.966 8.360 2.552 1.00 93.75 72 ALA A C 1
ATOM 599 O O . ALA A 1 72 ? 4.580 7.347 2.884 1.00 93.75 72 ALA A O 1
ATOM 600 N N . GLY A 1 73 ? 3.928 8.768 1.277 1.00 92.69 73 GLY A N 1
ATOM 601 C CA . GLY A 1 73 ? 4.537 8.022 0.175 1.00 92.69 73 GLY A CA 1
ATOM 602 C C . GLY A 1 73 ? 6.039 7.805 0.325 1.00 92.69 73 GLY A C 1
ATOM 603 O O . GLY A 1 73 ? 6.550 6.764 -0.076 1.00 92.69 73 GLY A O 1
ATOM 604 N N . ARG A 1 74 ? 6.746 8.727 0.986 1.00 92.81 74 ARG A N 1
ATOM 605 C CA . ARG A 1 74 ? 8.183 8.581 1.265 1.00 92.81 74 ARG A CA 1
ATOM 606 C C . ARG A 1 74 ? 8.473 7.484 2.287 1.00 92.81 74 ARG A C 1
ATOM 608 O O . ARG A 1 74 ? 9.481 6.793 2.180 1.00 92.81 74 ARG A O 1
ATOM 615 N N . VAL A 1 75 ? 7.574 7.290 3.253 1.00 95.38 75 VAL A N 1
ATOM 616 C CA . VAL A 1 75 ? 7.653 6.176 4.209 1.00 95.38 75 VAL A CA 1
ATOM 617 C C . VAL A 1 75 ? 7.354 4.860 3.495 1.00 95.38 75 VAL A C 1
ATOM 619 O O . VAL A 1 75 ? 8.083 3.894 3.693 1.00 95.38 75 VAL A O 1
ATOM 622 N N . TRP A 1 76 ? 6.352 4.821 2.610 1.00 95.56 76 TRP A N 1
ATOM 623 C CA . TRP A 1 76 ? 6.072 3.636 1.788 1.00 95.56 76 TRP A CA 1
ATOM 624 C C . TRP A 1 76 ? 7.242 3.247 0.884 1.00 95.56 76 TRP A C 1
ATOM 626 O O . TRP A 1 76 ? 7.555 2.064 0.791 1.00 95.56 76 TRP A O 1
ATOM 636 N N . GLN A 1 77 ? 7.946 4.219 0.296 1.00 92.62 77 GLN A N 1
ATOM 637 C CA . GLN A 1 77 ? 9.192 3.960 -0.434 1.00 92.62 77 GLN A CA 1
ATOM 638 C C . GLN A 1 77 ? 10.249 3.312 0.471 1.00 92.62 77 GLN A C 1
ATOM 640 O O . GLN A 1 77 ? 10.823 2.288 0.106 1.00 92.62 77 GLN A O 1
ATOM 645 N N . THR A 1 78 ? 10.450 3.830 1.685 1.00 93.75 78 THR A N 1
ATOM 646 C CA . THR A 1 78 ? 11.370 3.228 2.665 1.00 93.75 78 THR A CA 1
ATOM 647 C C . THR A 1 78 ? 10.969 1.808 3.059 1.00 93.75 78 THR A C 1
ATOM 649 O O . THR A 1 78 ? 11.833 0.934 3.152 1.00 93.75 78 THR A O 1
ATOM 652 N N . LEU A 1 79 ? 9.677 1.562 3.295 1.00 95.25 79 LEU A N 1
ATOM 653 C CA . LEU A 1 79 ? 9.145 0.236 3.621 1.00 95.25 79 LEU A CA 1
ATOM 654 C C . LEU A 1 79 ? 9.407 -0.747 2.477 1.00 95.25 79 LEU A C 1
ATOM 656 O O . LEU A 1 79 ? 9.976 -1.813 2.702 1.00 95.25 79 LEU A O 1
ATOM 660 N N . ALA A 1 80 ? 9.077 -0.350 1.250 1.00 93.38 80 ALA A N 1
ATOM 661 C CA . ALA A 1 80 ? 9.265 -1.154 0.053 1.00 93.38 80 ALA A CA 1
ATOM 662 C C . ALA A 1 80 ? 10.743 -1.504 -0.190 1.00 93.38 80 ALA A C 1
ATOM 664 O O . ALA A 1 80 ? 11.073 -2.671 -0.391 1.00 93.38 80 ALA A O 1
ATOM 665 N N . MET A 1 81 ? 11.648 -0.525 -0.074 1.00 91.19 81 MET A N 1
ATOM 666 C CA . MET A 1 81 ? 13.094 -0.750 -0.195 1.00 91.19 81 MET A CA 1
ATOM 667 C C . MET A 1 81 ? 13.653 -1.643 0.917 1.00 91.19 81 MET A C 1
ATOM 669 O O . MET A 1 81 ? 14.576 -2.423 0.693 1.00 91.19 81 MET A O 1
ATOM 673 N N . LYS A 1 82 ? 13.129 -1.538 2.144 1.00 92.81 82 LYS A N 1
ATOM 674 C CA . LYS A 1 82 ? 13.549 -2.416 3.243 1.00 92.81 82 LYS A CA 1
ATOM 675 C C . LYS A 1 82 ? 13.083 -3.849 3.023 1.00 92.81 82 LYS A C 1
ATOM 677 O O . LYS A 1 82 ? 13.876 -4.764 3.264 1.00 92.81 82 LYS A O 1
ATOM 682 N N . ALA A 1 83 ? 11.841 -4.028 2.583 1.00 93.56 83 ALA A N 1
ATOM 683 C CA . ALA A 1 83 ? 11.261 -5.335 2.311 1.00 93.56 83 ALA A CA 1
ATOM 684 C C . ALA A 1 83 ? 11.957 -6.036 1.137 1.00 93.56 83 ALA A C 1
ATOM 686 O O . ALA A 1 83 ? 12.224 -7.231 1.213 1.00 93.56 83 ALA A O 1
ATOM 687 N N . ASP A 1 84 ? 12.316 -5.282 0.100 1.00 91.62 84 ASP A N 1
ATOM 688 C CA . ASP A 1 84 ? 12.946 -5.804 -1.110 1.00 91.62 84 ASP A CA 1
ATOM 689 C C . ASP A 1 84 ? 14.043 -4.848 -1.623 1.00 91.62 84 ASP A C 1
ATOM 691 O O . ASP A 1 84 ? 13.811 -4.005 -2.500 1.00 91.62 84 ASP A O 1
ATOM 695 N N . PRO A 1 85 ? 15.265 -4.959 -1.067 1.00 89.56 85 PRO A N 1
ATOM 696 C CA . PRO A 1 85 ? 16.383 -4.106 -1.462 1.00 89.56 85 PRO A CA 1
ATOM 697 C C . PRO A 1 85 ? 16.864 -4.350 -2.891 1.00 89.56 85 PRO A C 1
ATOM 699 O O . PRO A 1 85 ? 17.419 -3.439 -3.496 1.00 89.56 85 PRO A O 1
ATOM 702 N N . ALA A 1 86 ? 16.693 -5.570 -3.410 1.00 88.12 86 ALA A N 1
ATOM 703 C CA . ALA A 1 86 ? 17.125 -5.923 -4.758 1.00 88.12 86 ALA A CA 1
ATOM 704 C C . ALA A 1 86 ? 16.163 -5.349 -5.803 1.00 88.12 86 ALA A C 1
ATOM 706 O O . ALA A 1 86 ? 16.602 -4.879 -6.850 1.00 88.12 86 ALA A O 1
ATOM 707 N N . GLY A 1 87 ? 14.860 -5.361 -5.503 1.00 87.50 87 GLY A N 1
ATOM 708 C CA . GLY A 1 87 ? 13.828 -4.840 -6.389 1.00 87.50 87 GLY A CA 1
ATOM 709 C C . GLY A 1 87 ? 13.718 -5.613 -7.696 1.00 87.50 87 GLY A C 1
ATOM 710 O O . GLY A 1 87 ? 13.158 -5.092 -8.646 1.00 87.50 87 GLY A O 1
ATOM 711 N N . GLU A 1 88 ? 14.280 -6.814 -7.817 1.00 86.62 88 GLU A N 1
ATOM 712 C CA . GLU A 1 88 ? 14.346 -7.498 -9.107 1.00 86.62 88 GLU A CA 1
ATOM 713 C C . GLU A 1 88 ? 12.959 -7.951 -9.576 1.00 86.62 88 GLU A C 1
ATOM 715 O O . GLU A 1 88 ? 12.315 -8.830 -8.992 1.00 86.62 88 GLU A O 1
ATOM 720 N N . LEU A 1 89 ? 12.507 -7.379 -10.693 1.00 82.88 89 LEU A N 1
ATOM 721 C CA . LEU A 1 89 ? 11.255 -7.746 -11.328 1.00 82.88 89 LEU A CA 1
ATOM 722 C C . LEU A 1 89 ? 11.483 -8.902 -12.310 1.00 82.88 89 LEU A C 1
ATOM 724 O O . LEU A 1 89 ? 11.874 -8.737 -13.472 1.00 82.88 89 LEU A O 1
ATOM 728 N N . ASN A 1 90 ? 11.192 -10.110 -11.837 1.00 82.62 90 ASN A N 1
ATOM 729 C CA . ASN A 1 90 ? 11.268 -11.333 -12.630 1.00 82.62 90 ASN A CA 1
ATOM 730 C C . ASN A 1 90 ? 10.070 -11.465 -13.578 1.00 82.62 90 ASN A C 1
ATOM 732 O O . ASN A 1 90 ? 9.140 -12.232 -13.341 1.00 82.62 90 ASN A O 1
ATOM 736 N N . LEU A 1 91 ? 10.096 -10.700 -14.670 1.00 83.00 91 LEU A N 1
ATOM 737 C CA . LEU A 1 91 ? 9.046 -10.755 -15.687 1.00 83.00 91 LEU A CA 1
ATOM 738 C C . LEU A 1 91 ? 9.171 -11.982 -16.605 1.00 83.00 91 LEU A C 1
ATOM 740 O O . LEU A 1 91 ? 10.292 -12.331 -17.007 1.00 83.00 91 LEU A O 1
ATOM 744 N N . PRO A 1 92 ? 8.033 -12.571 -17.017 1.00 89.75 92 PRO A N 1
ATOM 745 C CA . PRO A 1 92 ? 7.983 -13.540 -18.104 1.00 89.75 92 PRO A CA 1
ATOM 746 C C . PRO A 1 92 ? 8.658 -13.013 -19.392 1.00 89.75 92 PRO A C 1
ATOM 748 O O . PRO A 1 92 ? 8.562 -11.814 -19.686 1.00 89.75 92 PRO A O 1
ATOM 751 N N . PRO A 1 93 ? 9.369 -13.863 -20.166 1.00 89.81 93 PRO A N 1
ATOM 752 C CA . PRO A 1 93 ? 10.110 -13.424 -21.354 1.00 89.81 93 PRO A CA 1
ATOM 753 C C . PRO A 1 93 ? 9.253 -12.726 -22.416 1.00 89.81 93 PRO A C 1
ATOM 755 O O . PRO A 1 93 ? 9.718 -11.791 -23.065 1.00 89.81 93 PRO A O 1
ATOM 758 N N . ASP A 1 94 ? 8.004 -13.153 -22.575 1.00 93.25 94 ASP A N 1
ATOM 759 C CA . ASP A 1 94 ? 7.013 -12.565 -23.474 1.00 93.25 94 ASP A CA 1
ATOM 760 C C . ASP A 1 94 ? 6.660 -11.127 -23.071 1.00 93.25 94 ASP A C 1
ATOM 762 O O . ASP A 1 94 ? 6.675 -10.244 -23.927 1.00 93.25 94 ASP A O 1
ATOM 766 N N . ILE A 1 95 ? 6.466 -10.855 -21.776 1.00 88.88 95 ILE A N 1
ATOM 767 C CA . ILE A 1 95 ? 6.247 -9.493 -21.257 1.00 88.88 95 ILE A CA 1
ATOM 768 C C . ILE A 1 95 ? 7.494 -8.623 -21.464 1.00 88.88 95 ILE A C 1
ATOM 770 O O . ILE A 1 95 ? 7.389 -7.498 -21.954 1.00 88.88 95 ILE A O 1
ATOM 774 N N . LYS A 1 96 ? 8.693 -9.150 -21.168 1.00 86.81 96 LYS A N 1
ATOM 775 C CA . LYS A 1 96 ? 9.969 -8.439 -21.406 1.00 86.81 96 LYS A CA 1
ATOM 776 C C . LYS A 1 96 ? 10.178 -8.094 -22.886 1.00 86.81 96 LYS A C 1
ATOM 778 O O . LYS A 1 96 ? 10.830 -7.097 -23.211 1.00 86.81 96 LYS A O 1
ATOM 783 N N . ALA A 1 97 ? 9.642 -8.907 -23.793 1.00 91.19 97 ALA A N 1
ATOM 784 C CA . ALA A 1 97 ? 9.735 -8.704 -25.234 1.00 91.19 97 ALA A CA 1
ATOM 785 C C . ALA A 1 97 ? 8.682 -7.730 -25.793 1.00 91.19 97 ALA A C 1
ATOM 787 O O . ALA A 1 97 ? 8.837 -7.279 -26.928 1.00 91.19 97 ALA A O 1
ATOM 788 N N . MET A 1 98 ? 7.652 -7.350 -25.025 1.00 91.81 98 MET A N 1
ATOM 789 C CA . MET A 1 98 ? 6.606 -6.446 -25.510 1.00 91.81 98 MET A CA 1
ATOM 790 C C . MET A 1 98 ? 7.167 -5.072 -25.884 1.00 91.81 98 MET A C 1
ATOM 792 O O . MET A 1 98 ? 7.974 -4.473 -25.161 1.00 91.81 98 MET A O 1
ATOM 796 N N . ARG A 1 99 ? 6.723 -4.566 -27.037 1.00 91.19 99 ARG A N 1
ATOM 797 C CA . ARG A 1 99 ? 7.065 -3.244 -27.567 1.00 91.19 99 ARG A CA 1
ATOM 798 C C . ARG A 1 99 ? 5.797 -2.500 -27.968 1.00 91.19 99 ARG A C 1
ATOM 800 O O . ARG A 1 99 ? 4.858 -3.105 -28.479 1.00 91.19 99 ARG A O 1
ATOM 807 N N . TYR A 1 100 ? 5.795 -1.188 -27.776 1.00 87.81 100 TYR A N 1
ATOM 808 C CA . TYR A 1 100 ? 4.819 -0.303 -28.406 1.00 87.81 100 TYR A CA 1
ATOM 809 C C . TYR A 1 100 ? 5.016 -0.289 -29.931 1.00 87.81 100 TYR A C 1
ATOM 811 O O . TYR A 1 100 ? 6.064 -0.687 -30.442 1.00 87.81 100 TYR A O 1
ATOM 819 N N . SER A 1 101 ? 4.037 0.231 -30.678 1.00 9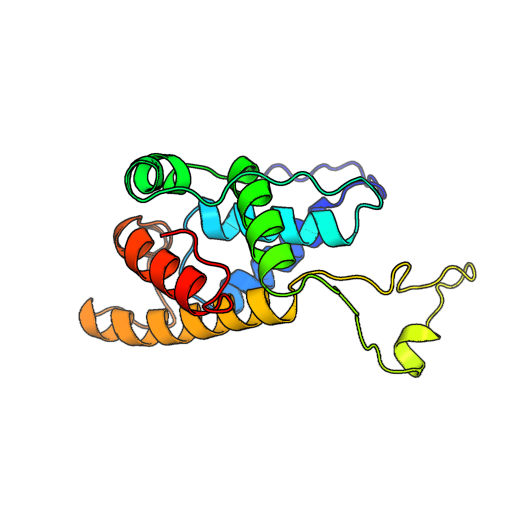2.94 101 SER A N 1
ATOM 820 C CA . SER A 1 101 ? 4.114 0.356 -32.146 1.00 92.94 101 SER A CA 1
ATOM 821 C C . SER A 1 101 ? 5.280 1.225 -32.638 1.00 92.94 101 SER A C 1
ATOM 823 O O . SER A 1 101 ? 5.698 1.100 -33.784 1.00 92.94 101 SER A O 1
ATOM 825 N N . ASN A 1 102 ? 5.833 2.076 -31.770 1.00 90.50 102 ASN A N 1
ATOM 826 C CA . ASN A 1 102 ? 7.029 2.881 -32.027 1.00 90.50 102 ASN A CA 1
ATOM 827 C C . ASN A 1 102 ? 8.352 2.161 -31.675 1.00 90.50 102 ASN A C 1
ATOM 829 O O . ASN A 1 102 ? 9.412 2.776 -31.742 1.00 90.50 102 ASN A O 1
ATOM 833 N N . GLY A 1 103 ? 8.302 0.890 -31.267 1.00 90.25 103 GLY A N 1
ATOM 834 C CA . GLY A 1 103 ? 9.469 0.083 -30.907 1.00 90.25 103 GLY A CA 1
ATOM 835 C C . GLY A 1 103 ? 9.996 0.281 -29.481 1.00 90.25 103 GLY A C 1
ATOM 836 O O . GLY A 1 103 ? 10.904 -0.448 -29.083 1.00 90.25 103 GLY A O 1
ATOM 837 N N . ALA A 1 104 ? 9.444 1.206 -28.688 1.00 85.81 104 ALA A N 1
ATOM 838 C CA . ALA A 1 104 ? 9.828 1.371 -27.284 1.00 85.81 104 ALA A CA 1
ATOM 839 C C . ALA A 1 104 ? 9.368 0.177 -26.430 1.00 85.81 104 ALA A C 1
ATOM 841 O O . ALA A 1 104 ? 8.320 -0.415 -26.693 1.00 85.81 104 ALA A O 1
ATOM 842 N N . ALA A 1 105 ? 10.141 -0.180 -25.400 1.00 84.50 105 ALA A N 1
ATOM 843 C CA . ALA A 1 105 ? 9.765 -1.235 -24.461 1.00 84.50 105 ALA A CA 1
ATOM 844 C C . ALA A 1 105 ? 8.508 -0.854 -23.669 1.00 84.50 105 ALA A C 1
ATOM 846 O O . ALA A 1 105 ? 8.393 0.277 -23.200 1.00 84.50 105 ALA A O 1
ATOM 847 N N . VAL A 1 106 ? 7.575 -1.803 -23.522 1.00 81.88 106 VAL A N 1
ATOM 848 C CA . VAL A 1 106 ? 6.385 -1.603 -22.675 1.00 81.88 106 VAL A CA 1
ATOM 849 C C . VAL A 1 106 ? 6.789 -1.505 -21.207 1.00 81.88 106 VAL A C 1
ATOM 851 O O . VAL A 1 106 ? 6.300 -0.633 -20.495 1.00 81.88 106 VAL A O 1
ATOM 854 N N . VAL A 1 107 ? 7.730 -2.350 -20.782 1.00 79.25 107 VAL A N 1
ATOM 855 C CA . VAL A 1 107 ? 8.381 -2.249 -19.477 1.00 79.25 107 VAL A CA 1
ATOM 856 C C . VAL A 1 107 ? 9.782 -1.681 -19.675 1.00 79.25 107 VAL A C 1
ATOM 858 O O . VAL A 1 107 ? 10.624 -2.315 -20.310 1.00 79.25 107 VAL A O 1
ATOM 861 N N . ALA A 1 108 ? 10.008 -0.472 -19.163 1.00 76.69 108 ALA A N 1
ATOM 862 C CA . ALA A 1 108 ? 11.261 0.258 -19.340 1.00 76.69 108 ALA A CA 1
ATOM 863 C C . ALA A 1 108 ? 12.338 -0.093 -18.297 1.00 76.69 108 ALA A C 1
ATOM 865 O O . ALA A 1 108 ? 13.519 0.092 -18.582 1.00 76.69 108 ALA A O 1
ATOM 866 N N . ASP A 1 109 ? 11.942 -0.606 -17.128 1.00 76.88 109 ASP A N 1
ATOM 867 C CA . ASP A 1 109 ? 12.835 -0.953 -16.018 1.00 76.88 109 ASP A CA 1
ATOM 868 C C . ASP A 1 109 ? 12.535 -2.368 -15.495 1.00 76.88 109 ASP A C 1
ATOM 870 O O . ASP A 1 109 ? 11.391 -2.819 -15.468 1.00 76.88 109 ASP A O 1
ATOM 874 N N . SER A 1 110 ? 13.581 -3.083 -15.095 1.00 76.25 110 SER A N 1
ATOM 875 C CA . SER A 1 110 ? 13.500 -4.376 -14.417 1.00 76.25 110 SER A CA 1
ATOM 876 C C . SER A 1 110 ? 13.550 -4.258 -12.893 1.00 76.25 110 SER A C 1
ATOM 878 O O . SER A 1 110 ? 13.638 -5.289 -12.229 1.00 76.25 110 SER A O 1
ATOM 880 N N . GLN A 1 111 ? 13.535 -3.043 -12.339 1.00 82.88 111 GLN A N 1
ATOM 881 C CA . GLN A 1 111 ? 13.522 -2.803 -10.900 1.00 82.88 111 GLN A CA 1
ATOM 882 C C . GLN A 1 111 ? 12.167 -2.289 -10.404 1.00 82.88 111 GLN A C 1
ATOM 884 O O . GLN A 1 111 ? 11.594 -1.338 -10.925 1.00 82.88 111 GLN A O 1
ATOM 889 N N . LEU A 1 112 ? 11.650 -2.949 -9.371 1.00 84.88 112 LEU A N 1
ATOM 890 C CA . LEU A 1 112 ? 10.396 -2.654 -8.704 1.00 84.88 112 LEU A CA 1
ATOM 891 C C . LEU A 1 112 ? 10.488 -3.032 -7.223 1.00 84.88 112 LEU A C 1
ATOM 893 O O . LEU A 1 112 ? 10.083 -4.117 -6.814 1.00 84.88 112 LEU A O 1
ATOM 897 N N . HIS A 1 113 ? 11.017 -2.134 -6.397 1.00 88.75 113 HIS A N 1
ATOM 898 C CA . HIS A 1 113 ? 11.182 -2.411 -4.972 1.00 88.75 113 HIS A CA 1
ATOM 899 C C . HIS A 1 113 ? 9.839 -2.644 -4.279 1.00 88.75 113 HIS A C 1
ATOM 901 O O . HIS A 1 113 ? 8.973 -1.768 -4.264 1.00 88.75 113 HIS A O 1
ATOM 907 N N . GLY A 1 114 ? 9.694 -3.810 -3.652 1.00 91.00 114 GLY A N 1
ATOM 908 C CA . GLY A 1 114 ? 8.672 -4.066 -2.639 1.00 91.00 114 GLY A CA 1
ATOM 909 C C . GLY A 1 114 ? 7.273 -4.325 -3.185 1.00 91.00 114 GLY A C 1
ATOM 910 O O . GLY A 1 114 ? 6.316 -4.270 -2.416 1.00 91.00 114 GLY A O 1
ATOM 911 N N . TYR A 1 115 ? 7.122 -4.646 -4.475 1.00 90.88 115 TYR A N 1
ATOM 912 C CA . TYR A 1 115 ? 5.802 -4.945 -5.049 1.00 90.88 115 TYR A CA 1
ATOM 913 C C . TYR A 1 115 ? 5.123 -6.136 -4.365 1.00 90.88 115 TYR A C 1
ATOM 915 O O . TYR A 1 115 ? 3.932 -6.080 -4.061 1.00 90.88 115 TYR A O 1
ATOM 923 N N . ALA A 1 116 ? 5.889 -7.194 -4.075 1.00 92.12 116 ALA A N 1
ATOM 924 C CA . ALA A 1 116 ? 5.388 -8.363 -3.365 1.00 92.12 116 ALA A CA 1
ATOM 925 C C . ALA A 1 116 ? 4.961 -7.990 -1.939 1.00 92.12 116 ALA A C 1
ATOM 927 O O . ALA A 1 116 ? 3.906 -8.414 -1.487 1.00 92.12 116 ALA A O 1
ATOM 928 N N . PHE A 1 117 ? 5.730 -7.126 -1.269 1.00 95.31 117 PHE A N 1
ATOM 929 C CA . PHE A 1 117 ? 5.399 -6.615 0.059 1.00 95.31 117 PHE A CA 1
ATOM 930 C C . PHE A 1 117 ? 4.101 -5.801 0.061 1.00 95.31 117 PHE A C 1
ATOM 932 O O . PHE A 1 117 ? 3.216 -6.081 0.862 1.00 95.31 117 PHE A O 1
ATOM 939 N N . VAL A 1 118 ? 3.947 -4.832 -0.848 1.00 95.56 118 VAL A N 1
ATOM 940 C CA . VAL A 1 118 ? 2.727 -4.008 -0.914 1.00 95.56 118 VAL A CA 1
ATOM 941 C C . VAL A 1 118 ? 1.506 -4.857 -1.272 1.00 95.56 118 VAL A C 1
ATOM 943 O O . VAL A 1 118 ? 0.435 -4.651 -0.703 1.00 95.56 118 VAL A O 1
ATOM 946 N N . LYS A 1 119 ? 1.663 -5.858 -2.148 1.00 95.50 119 LYS A N 1
ATOM 947 C CA . LYS A 1 119 ? 0.610 -6.847 -2.408 1.00 95.50 119 LYS A CA 1
ATOM 948 C C . LYS A 1 119 ? 0.227 -7.605 -1.133 1.00 95.50 119 LYS A C 1
ATOM 950 O O . LYS A 1 119 ? -0.954 -7.634 -0.801 1.00 95.50 119 LYS A O 1
ATOM 955 N N . SER A 1 120 ? 1.200 -8.136 -0.391 1.00 97.06 120 SER A N 1
ATOM 956 C CA . SER A 1 120 ? 0.938 -8.829 0.875 1.00 97.06 120 SER A CA 1
ATOM 957 C C . SER A 1 120 ? 0.273 -7.920 1.911 1.00 97.06 120 SER A C 1
ATOM 959 O O . SER A 1 120 ? -0.597 -8.375 2.640 1.00 97.06 120 SER A O 1
ATOM 961 N N . VAL A 1 121 ? 0.626 -6.631 1.970 1.00 98.00 121 VAL A N 1
ATOM 962 C CA . VAL A 1 121 ? -0.065 -5.661 2.836 1.00 98.00 121 VAL A CA 1
ATOM 963 C C . VAL A 1 121 ? -1.544 -5.567 2.469 1.00 98.00 121 VAL A C 1
ATOM 965 O O . VAL A 1 121 ? -2.388 -5.645 3.356 1.00 98.00 121 VAL A O 1
ATOM 968 N N . MET A 1 122 ? -1.867 -5.424 1.180 1.00 97.94 122 MET A N 1
ATOM 969 C CA . MET A 1 122 ? -3.259 -5.347 0.724 1.00 97.94 122 MET A CA 1
ATOM 970 C C . MET A 1 122 ? -4.034 -6.638 1.022 1.00 97.94 122 MET A C 1
ATOM 972 O O . MET A 1 122 ? -5.175 -6.562 1.466 1.00 97.94 122 MET A O 1
ATOM 976 N N . GLU A 1 123 ? -3.412 -7.806 0.847 1.00 98.19 123 GLU A N 1
ATOM 977 C CA . GLU A 1 123 ? -4.002 -9.105 1.201 1.00 98.19 123 GLU A CA 1
ATOM 978 C C . GLU A 1 123 ? -4.257 -9.222 2.710 1.00 98.19 123 GLU A C 1
ATOM 980 O O . GLU A 1 123 ? -5.367 -9.540 3.125 1.00 98.19 123 GLU A O 1
ATOM 985 N N . GLN A 1 124 ? -3.284 -8.856 3.549 1.00 98.44 124 GLN A N 1
ATOM 986 C CA . GLN A 1 124 ? -3.472 -8.870 5.001 1.00 98.44 124 GLN A CA 1
ATOM 987 C C . GLN A 1 124 ? -4.504 -7.836 5.472 1.00 98.44 124 GLN A C 1
ATOM 989 O O . GLN A 1 124 ? -5.202 -8.067 6.458 1.00 98.44 124 GLN A O 1
ATOM 994 N N . PHE A 1 125 ? -4.618 -6.692 4.792 1.00 98.25 125 PHE A N 1
ATOM 995 C CA . PHE A 1 125 ? -5.667 -5.712 5.071 1.00 98.25 125 PHE A CA 1
ATOM 996 C C . PHE A 1 125 ? -7.041 -6.249 4.664 1.00 98.25 125 PHE A C 1
ATOM 998 O O . PHE A 1 125 ? -8.010 -5.992 5.371 1.00 98.25 125 PHE A O 1
ATOM 1005 N N . ALA A 1 126 ? -7.142 -7.016 3.577 1.00 97.69 126 ALA A N 1
ATOM 1006 C CA . ALA A 1 126 ? -8.383 -7.687 3.197 1.00 97.69 126 ALA A CA 1
ATOM 1007 C C . ALA A 1 126 ? -8.841 -8.644 4.308 1.00 97.69 126 ALA A C 1
ATOM 1009 O O . ALA A 1 126 ? -9.950 -8.504 4.827 1.00 97.69 126 ALA A O 1
ATOM 1010 N N . ASP A 1 127 ? -7.952 -9.544 4.740 1.00 98.00 127 ASP A N 1
ATOM 1011 C CA . ASP A 1 127 ? -8.223 -10.515 5.806 1.00 98.00 127 ASP A CA 1
ATOM 1012 C C . ASP A 1 127 ? -8.607 -9.825 7.121 1.00 98.00 127 ASP A C 1
ATOM 1014 O O . ASP A 1 127 ? -9.592 -10.193 7.771 1.00 98.00 127 ASP A O 1
ATOM 1018 N N . TYR A 1 128 ? -7.870 -8.774 7.494 1.00 98.31 128 TYR A N 1
ATOM 1019 C CA . TYR A 1 128 ? -8.187 -7.980 8.676 1.00 98.31 128 TYR A CA 1
ATOM 1020 C C . TYR A 1 128 ? -9.556 -7.304 8.556 1.00 98.31 128 TYR A C 1
ATOM 1022 O O . TYR A 1 128 ? -10.345 -7.348 9.498 1.00 98.31 128 TYR A O 1
ATOM 1030 N N . GLY A 1 129 ? -9.872 -6.742 7.387 1.00 97.69 129 GLY A N 1
ATOM 1031 C CA . GLY A 1 129 ? -11.173 -6.159 7.069 1.00 97.69 129 GLY A CA 1
ATOM 1032 C C . GLY A 1 129 ? -12.318 -7.149 7.274 1.00 97.69 129 GLY A C 1
ATOM 1033 O O . GLY A 1 129 ? -13.288 -6.828 7.965 1.00 97.69 129 GLY A O 1
ATOM 1034 N N . PHE A 1 130 ? -12.189 -8.376 6.760 1.00 97.12 130 PHE A N 1
ATOM 1035 C CA . PHE A 1 130 ? -13.169 -9.444 6.989 1.00 97.12 130 PHE A CA 1
ATOM 1036 C C . PHE A 1 130 ? -13.352 -9.754 8.475 1.00 97.12 130 PHE A C 1
ATOM 1038 O O . PHE A 1 130 ? -14.485 -9.855 8.949 1.00 97.12 130 PHE A O 1
ATOM 1045 N N . GLN A 1 131 ? -12.252 -9.862 9.223 1.00 97.12 131 GLN A N 1
ATOM 1046 C CA . GLN A 1 131 ? -12.297 -10.151 10.652 1.00 97.12 131 GLN A CA 1
ATOM 1047 C C . GLN A 1 131 ? -13.031 -9.052 11.432 1.00 97.12 131 GLN A C 1
ATOM 1049 O O . GLN A 1 131 ? -13.958 -9.344 12.192 1.00 97.12 131 GLN A O 1
ATOM 1054 N N . VAL A 1 132 ? -12.631 -7.788 11.262 1.00 97.38 132 VAL A N 1
ATOM 1055 C CA . VAL A 1 132 ? -13.203 -6.686 12.050 1.00 97.38 132 VAL A CA 1
ATOM 1056 C C . VAL A 1 132 ? -14.634 -6.362 11.647 1.00 97.38 132 VAL A C 1
ATOM 1058 O O . VAL A 1 132 ? -15.396 -5.908 12.496 1.00 97.38 132 VAL A O 1
ATOM 1061 N N . SER A 1 133 ? -15.038 -6.675 10.411 1.00 96.94 133 SER A N 1
ATOM 1062 C CA . SER A 1 133 ? -16.435 -6.547 9.973 1.00 96.94 133 SER A CA 1
ATOM 1063 C C . SER A 1 133 ? -17.385 -7.306 10.900 1.00 96.94 133 SER A C 1
ATOM 1065 O O . SER A 1 133 ? -18.382 -6.753 11.362 1.00 96.94 133 SER A O 1
ATOM 1067 N N . GLY A 1 134 ? -17.023 -8.543 11.263 1.00 95.75 134 GLY A N 1
ATOM 1068 C CA . GLY A 1 134 ? -17.799 -9.354 12.202 1.00 95.75 134 GLY A CA 1
ATOM 1069 C C . GLY A 1 134 ? -17.803 -8.808 13.634 1.00 95.75 134 GLY A C 1
ATOM 1070 O O . GLY A 1 134 ? -18.780 -8.992 14.354 1.00 95.75 134 GLY A O 1
ATOM 1071 N N . GLN A 1 135 ? -16.742 -8.108 14.046 1.00 95.06 135 GLN A N 1
ATOM 1072 C CA . GLN A 1 135 ? -16.625 -7.529 15.389 1.00 95.06 135 GLN A CA 1
ATOM 1073 C C . GLN A 1 135 ? -17.468 -6.262 15.551 1.00 95.06 135 GLN A C 1
ATOM 1075 O O . GLN A 1 135 ? -18.070 -6.055 16.604 1.00 95.06 135 GLN A O 1
ATOM 1080 N N . ILE A 1 136 ? -17.519 -5.424 14.513 1.00 95.12 136 ILE A N 1
ATOM 1081 C CA . ILE A 1 136 ? -18.261 -4.156 14.529 1.00 95.12 136 ILE A CA 1
ATOM 1082 C C . ILE A 1 136 ? -19.673 -4.282 13.937 1.00 95.12 136 ILE A C 1
ATOM 1084 O O . ILE A 1 136 ? -20.416 -3.304 13.919 1.00 95.12 136 ILE A O 1
ATOM 1088 N N . GLY A 1 137 ? -20.057 -5.476 13.473 1.00 95.06 137 GLY A N 1
ATOM 1089 C CA . GLY A 1 137 ? -21.405 -5.772 12.987 1.00 95.06 137 GLY A CA 1
ATOM 1090 C C . GLY A 1 137 ? -21.744 -5.133 11.639 1.00 95.06 137 GLY A C 1
ATOM 1091 O O . GLY A 1 137 ? -22.904 -4.797 11.412 1.00 95.06 137 GLY A O 1
ATOM 1092 N N . VAL A 1 138 ? -20.756 -4.958 10.758 1.00 94.56 138 VAL A N 1
ATOM 1093 C CA . VAL A 1 138 ? -20.959 -4.443 9.392 1.00 94.56 138 VAL A CA 1
ATOM 1094 C C . VAL A 1 138 ? -20.823 -5.562 8.364 1.00 94.56 138 VAL A C 1
ATOM 1096 O O . VAL A 1 138 ? -20.109 -6.541 8.580 1.00 94.56 138 VAL A O 1
ATOM 1099 N N . ASP A 1 139 ? -21.495 -5.411 7.225 1.00 94.25 139 ASP A N 1
ATOM 1100 C CA . ASP A 1 139 ? -21.292 -6.293 6.075 1.00 94.25 139 ASP A CA 1
ATOM 1101 C C . ASP A 1 139 ? -19.862 -6.098 5.529 1.00 94.25 139 ASP A C 1
ATOM 1103 O O . ASP A 1 139 ? -19.513 -4.965 5.185 1.00 94.25 139 ASP A O 1
ATOM 1107 N N . PRO A 1 140 ? -19.037 -7.159 5.412 1.00 92.12 140 PRO A N 1
ATOM 1108 C CA . PRO A 1 140 ? -17.655 -7.057 4.939 1.00 92.12 140 PRO A CA 1
ATOM 1109 C C . PRO A 1 140 ? -17.493 -6.474 3.531 1.00 92.12 140 PRO A C 1
ATOM 1111 O O . PRO A 1 140 ? -16.409 -5.996 3.205 1.00 92.12 140 PRO A O 1
ATOM 1114 N N . TYR A 1 141 ? -18.546 -6.461 2.714 1.00 91.62 141 TYR A N 1
ATOM 1115 C CA . TYR A 1 141 ? -18.515 -5.912 1.356 1.00 91.62 141 TYR A CA 1
ATOM 1116 C C . TYR A 1 141 ? -19.184 -4.536 1.229 1.00 91.62 141 TYR A C 1
ATOM 1118 O O . TYR A 1 141 ? -19.079 -3.904 0.179 1.00 91.62 141 TYR A O 1
ATOM 1126 N N . HIS A 1 142 ? -19.849 -4.045 2.282 1.00 92.94 142 HIS A N 1
ATOM 1127 C CA . HIS A 1 142 ? -20.643 -2.811 2.243 1.00 92.94 142 HIS A CA 1
ATOM 1128 C C . HIS A 1 142 ? -20.377 -1.919 3.459 1.00 92.94 142 HIS A C 1
ATOM 1130 O O . HIS A 1 142 ? -21.279 -1.559 4.212 1.00 92.94 142 HIS A O 1
ATOM 1136 N N . TRP A 1 143 ? -19.114 -1.546 3.649 1.00 95.75 143 TRP A N 1
ATOM 1137 C CA . TRP A 1 143 ? -18.735 -0.605 4.699 1.00 95.75 143 TRP A CA 1
ATOM 1138 C C . TRP A 1 143 ? -19.198 0.812 4.369 1.00 95.75 143 TRP A C 1
ATOM 1140 O O . TRP A 1 143 ? -18.960 1.296 3.262 1.00 95.75 143 TRP A O 1
ATOM 1150 N N . ASP A 1 144 ? -19.746 1.522 5.351 1.00 95.44 144 ASP A N 1
ATOM 1151 C CA . ASP A 1 144 ? -20.000 2.955 5.220 1.00 95.44 144 ASP A CA 1
ATOM 1152 C C . ASP A 1 144 ? -18.696 3.730 5.031 1.00 95.44 144 ASP A C 1
ATOM 1154 O O . ASP A 1 144 ? -17.699 3.489 5.715 1.00 95.44 144 ASP A O 1
ATOM 1158 N N . GLU A 1 145 ? -18.712 4.730 4.149 1.00 95.19 145 GLU A N 1
ATOM 1159 C CA . GLU A 1 145 ? -17.524 5.528 3.829 1.00 95.19 145 GLU A CA 1
ATOM 1160 C C . GLU A 1 145 ? -16.905 6.187 5.075 1.00 95.19 145 GLU A C 1
ATOM 1162 O O . GLU A 1 145 ? -15.684 6.296 5.179 1.00 95.19 145 GLU A O 1
ATOM 1167 N N . GLN A 1 146 ? -17.722 6.570 6.059 1.00 95.81 146 GLN A N 1
ATOM 1168 C CA . GLN A 1 146 ? -17.234 7.113 7.330 1.00 95.81 146 GLN A CA 1
ATOM 1169 C C . GLN A 1 146 ? -16.364 6.108 8.097 1.00 95.81 146 GLN A C 1
ATOM 1171 O O . GLN A 1 146 ? -15.340 6.490 8.657 1.00 95.81 146 GLN A O 1
ATOM 1176 N N . ILE A 1 147 ? -16.738 4.825 8.084 1.00 96.31 147 ILE A N 1
ATOM 1177 C CA . ILE A 1 147 ? -15.987 3.747 8.734 1.00 96.31 147 ILE A CA 1
ATOM 1178 C C . ILE A 1 147 ? -14.731 3.426 7.921 1.00 96.31 147 ILE A C 1
ATOM 1180 O O . ILE A 1 147 ? -13.653 3.295 8.496 1.00 96.31 147 ILE A O 1
ATOM 1184 N N . GLN A 1 148 ? -14.843 3.381 6.589 1.00 96.88 148 GLN A N 1
ATOM 1185 C CA . GLN A 1 148 ? -13.702 3.165 5.689 1.00 96.88 148 GLN A CA 1
ATOM 1186 C C . GLN A 1 148 ? -12.594 4.212 5.900 1.00 96.88 148 GLN A C 1
ATOM 1188 O O . GLN A 1 148 ? -11.410 3.885 5.861 1.00 96.88 148 GLN A O 1
ATOM 1193 N N . ASN A 1 149 ? -12.968 5.471 6.146 1.00 96.12 149 ASN A N 1
ATOM 1194 C CA . ASN A 1 149 ? -12.040 6.580 6.392 1.00 96.12 149 ASN A CA 1
ATOM 1195 C C . ASN A 1 149 ? -11.655 6.758 7.876 1.00 96.12 149 ASN A C 1
ATOM 1197 O O . ASN A 1 149 ? -10.918 7.692 8.202 1.00 96.12 149 ASN A O 1
ATOM 1201 N N . SER A 1 150 ? -12.165 5.916 8.777 1.00 95.44 150 SER A N 1
ATOM 1202 C CA . SER A 1 150 ? -11.930 6.046 10.216 1.00 95.44 150 SER A CA 1
ATOM 1203 C C . SER A 1 150 ? -10.495 5.684 10.590 1.00 95.44 150 SER A C 1
ATOM 1205 O O . SER A 1 150 ? -9.940 4.701 10.104 1.00 95.44 150 SER A O 1
ATOM 1207 N N . ASN A 1 151 ? -9.920 6.439 11.526 1.00 95.81 151 ASN A N 1
ATOM 1208 C CA . ASN A 1 151 ? -8.595 6.169 12.090 1.00 95.81 151 ASN A CA 1
ATOM 1209 C C . ASN A 1 151 ? -8.599 5.065 13.160 1.00 95.81 151 ASN A C 1
ATOM 1211 O O . ASN A 1 151 ? -7.542 4.697 13.668 1.00 95.81 151 ASN A O 1
ATOM 1215 N N . GLN A 1 152 ? -9.769 4.523 13.515 1.00 96.06 152 GLN A N 1
ATOM 1216 C CA . GLN A 1 152 ? -9.898 3.537 14.591 1.00 96.06 152 GLN A CA 1
ATOM 1217 C C . GLN A 1 152 ? -9.110 2.240 14.345 1.00 96.06 152 GLN A C 1
ATOM 1219 O O . GLN A 1 152 ? -8.827 1.520 15.293 1.00 96.06 152 GLN A O 1
ATOM 1224 N N . PHE A 1 153 ? -8.741 1.962 13.091 1.00 97.19 153 PHE A N 1
ATOM 1225 C CA . PHE A 1 153 ? -7.979 0.775 12.696 1.00 97.19 153 PHE A CA 1
ATOM 1226 C C . PHE A 1 153 ? -6.493 1.060 12.441 1.00 97.19 153 PHE A C 1
ATOM 1228 O O . PHE A 1 153 ? -5.729 0.126 12.215 1.00 97.19 153 PHE A O 1
ATOM 1235 N N . ASP A 1 154 ? -6.060 2.326 12.456 1.00 97.56 154 ASP A N 1
ATOM 1236 C CA . ASP A 1 154 ? -4.737 2.722 11.953 1.00 97.56 154 ASP A CA 1
ATOM 1237 C C . ASP A 1 154 ? -3.583 2.012 12.668 1.00 97.56 154 ASP A C 1
ATOM 1239 O O . ASP A 1 154 ? -2.617 1.600 12.027 1.00 97.56 154 ASP A O 1
ATOM 1243 N N . HIS A 1 155 ? -3.688 1.825 13.984 1.00 97.50 155 HIS A N 1
ATOM 1244 C CA . HIS A 1 155 ? -2.659 1.134 14.759 1.00 97.50 155 HIS A CA 1
ATOM 1245 C C . HIS A 1 155 ? -2.534 -0.349 14.389 1.00 97.50 155 HIS A C 1
ATOM 1247 O O . HIS A 1 155 ? -1.414 -0.835 14.230 1.00 97.50 155 HIS A O 1
ATOM 1253 N N . ASP A 1 156 ? -3.651 -1.053 14.207 1.00 97.88 156 ASP A N 1
ATOM 1254 C CA . ASP A 1 156 ? -3.637 -2.472 13.840 1.00 97.88 156 ASP A CA 1
ATOM 1255 C C . ASP A 1 156 ? -3.125 -2.658 12.411 1.00 97.88 156 ASP A C 1
ATOM 1257 O O . ASP A 1 156 ? -2.258 -3.495 12.154 1.00 97.88 156 ASP A O 1
ATOM 1261 N N . LEU A 1 157 ? -3.594 -1.808 11.493 1.00 98.19 157 LEU A N 1
ATOM 1262 C CA . LEU A 1 157 ? -3.120 -1.756 10.113 1.00 98.19 157 LEU A CA 1
ATOM 1263 C C . LEU A 1 157 ? -1.612 -1.493 10.055 1.00 98.19 157 LEU A C 1
ATOM 1265 O O . LEU A 1 157 ? -0.883 -2.166 9.327 1.00 98.19 157 LEU A O 1
ATOM 1269 N N . TRP A 1 158 ? -1.112 -0.553 10.854 1.00 97.69 158 TRP A N 1
ATOM 1270 C CA . TRP A 1 158 ? 0.318 -0.283 10.937 1.00 9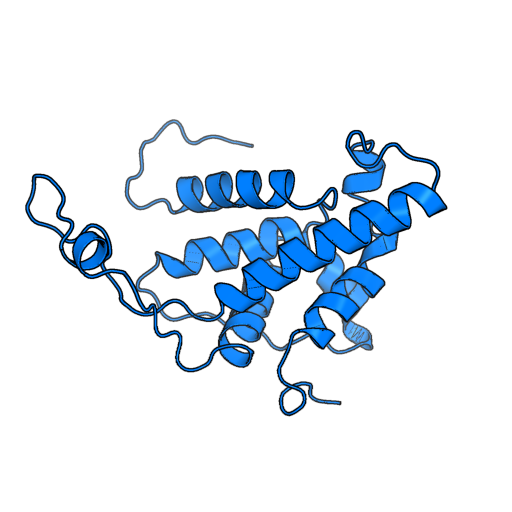7.69 158 TRP A CA 1
ATOM 1271 C C . TRP A 1 158 ? 1.110 -1.470 11.494 1.00 97.69 158 TRP A C 1
ATOM 1273 O O . TRP A 1 158 ? 2.176 -1.802 10.973 1.00 97.69 158 TRP A O 1
ATOM 1283 N N . GLN A 1 159 ? 0.585 -2.159 12.508 1.00 96.88 159 GLN A N 1
ATOM 1284 C CA . GLN A 1 159 ? 1.236 -3.348 13.050 1.00 96.88 159 GLN A CA 1
ATOM 1285 C C . GLN A 1 159 ? 1.313 -4.477 12.013 1.00 96.88 159 GLN A C 1
ATOM 1287 O O . GLN A 1 159 ? 2.346 -5.139 11.910 1.00 96.88 159 GLN A O 1
ATOM 1292 N N . ILE A 1 160 ? 0.264 -4.666 11.207 1.00 97.75 160 ILE A N 1
ATOM 1293 C CA . ILE A 1 160 ? 0.266 -5.603 10.074 1.00 97.75 160 ILE A CA 1
ATOM 1294 C C . ILE A 1 160 ? 1.384 -5.250 9.085 1.00 97.75 160 ILE A C 1
ATOM 1296 O O . ILE A 1 160 ? 2.157 -6.127 8.703 1.00 97.75 160 ILE A O 1
ATOM 1300 N N . VAL A 1 161 ? 1.515 -3.970 8.716 1.00 97.25 161 VAL A N 1
ATOM 1301 C CA . VAL A 1 161 ? 2.581 -3.491 7.818 1.00 97.25 161 VAL A CA 1
ATOM 1302 C C . VAL A 1 161 ? 3.965 -3.830 8.375 1.00 97.25 161 VAL A C 1
ATOM 1304 O O . VAL A 1 161 ? 4.805 -4.359 7.649 1.00 97.25 161 VAL A O 1
ATOM 1307 N N . LEU A 1 162 ? 4.210 -3.564 9.661 1.00 95.06 162 LEU A N 1
ATOM 1308 C CA . LEU A 1 162 ? 5.499 -3.858 10.289 1.00 95.06 162 LEU A CA 1
ATOM 1309 C C . LEU A 1 162 ? 5.792 -5.361 10.362 1.00 95.06 162 LEU A C 1
ATOM 1311 O O . LEU A 1 162 ? 6.931 -5.759 10.139 1.00 95.06 162 LEU A O 1
ATOM 1315 N N . ASN A 1 163 ? 4.784 -6.194 10.629 1.00 95.56 163 ASN A N 1
ATOM 1316 C CA . ASN A 1 163 ? 4.943 -7.651 10.709 1.00 95.56 163 ASN A CA 1
ATOM 1317 C C . ASN A 1 163 ? 5.323 -8.292 9.365 1.00 95.56 163 ASN A C 1
ATOM 1319 O O . ASN A 1 163 ? 5.855 -9.399 9.346 1.00 95.56 163 ASN A O 1
ATOM 1323 N N . LEU A 1 164 ? 5.049 -7.608 8.251 1.00 95.12 164 LEU A N 1
ATOM 1324 C CA . LEU A 1 164 ? 5.428 -8.042 6.907 1.00 95.12 164 LEU A CA 1
ATOM 1325 C C . LEU A 1 164 ? 6.856 -7.627 6.518 1.00 95.12 164 LEU A C 1
ATOM 1327 O O . LEU A 1 164 ? 7.350 -8.050 5.472 1.00 95.12 164 LEU A O 1
ATOM 1331 N N . LEU A 1 165 ? 7.531 -6.806 7.329 1.00 91.31 165 LEU A N 1
ATOM 1332 C CA . LEU A 1 165 ? 8.942 -6.499 7.119 1.00 91.31 165 LEU A CA 1
ATOM 1333 C C . LEU A 1 165 ? 9.833 -7.644 7.630 1.00 91.31 165 LEU A C 1
ATOM 1335 O O . LEU A 1 165 ? 9.520 -8.267 8.645 1.00 91.31 165 LEU A O 1
ATOM 1339 N N . PRO A 1 166 ? 10.997 -7.878 6.999 1.00 80.81 166 PRO A N 1
ATOM 1340 C CA . PRO A 1 166 ? 12.016 -8.771 7.541 1.00 80.81 166 PRO A CA 1
ATOM 1341 C C . PRO A 1 166 ? 12.408 -8.378 8.978 1.00 80.81 166 PRO A C 1
ATOM 1343 O O . PRO A 1 166 ? 12.648 -7.202 9.272 1.00 80.81 166 PRO A O 1
ATOM 1346 N N . THR A 1 167 ? 12.472 -9.364 9.879 1.00 66.25 167 THR A N 1
ATOM 1347 C CA . THR A 1 167 ? 12.612 -9.189 11.339 1.00 66.25 167 THR A CA 1
ATOM 1348 C C . THR A 1 167 ? 13.887 -8.446 11.764 1.00 66.25 167 THR A C 1
ATOM 1350 O O . THR A 1 167 ? 13.939 -7.867 12.846 1.00 66.25 167 THR A O 1
ATOM 1353 N N . ASP A 1 168 ? 14.914 -8.427 10.916 1.00 60.84 168 ASP A N 1
ATOM 1354 C CA . ASP A 1 168 ? 16.184 -7.718 11.100 1.00 60.84 168 ASP A CA 1
ATOM 1355 C C . ASP A 1 168 ? 16.106 -6.210 10.782 1.00 60.84 168 ASP A C 1
ATOM 1357 O O . ASP A 1 168 ? 17.065 -5.477 11.027 1.00 60.84 168 ASP A O 1
ATOM 1361 N N . LYS A 1 169 ? 14.976 -5.720 10.249 1.00 55.06 169 LYS A N 1
ATOM 1362 C CA . LYS A 1 169 ? 14.857 -4.356 9.696 1.00 55.06 169 LYS A CA 1
ATOM 1363 C C . LYS A 1 169 ? 13.889 -3.428 10.421 1.00 55.06 169 LYS A C 1
ATOM 1365 O O . LYS A 1 169 ? 13.762 -2.266 10.011 1.00 55.06 169 LYS A O 1
ATOM 1370 N N . ILE A 1 170 ? 13.267 -3.901 11.499 1.00 54.09 170 ILE A N 1
ATOM 1371 C CA . ILE A 1 170 ? 12.474 -3.086 12.422 1.00 54.09 170 ILE A CA 1
ATOM 1372 C C . ILE A 1 170 ? 13.441 -2.524 13.470 1.00 54.09 170 ILE A C 1
ATOM 1374 O O . ILE A 1 170 ? 13.894 -3.247 14.356 1.00 54.09 170 ILE A O 1
ATOM 1378 N N . ALA A 1 171 ? 13.806 -1.246 13.351 1.00 49.50 171 ALA A N 1
ATOM 1379 C CA . ALA A 1 171 ? 14.532 -0.571 14.423 1.00 49.50 171 ALA A CA 1
ATOM 1380 C C . ALA A 1 171 ? 13.605 -0.514 15.647 1.00 49.50 171 ALA A C 1
ATOM 1382 O O . ALA A 1 171 ? 12.541 0.101 15.576 1.00 49.50 171 ALA A O 1
ATOM 1383 N N . ARG A 1 172 ? 13.978 -1.233 16.711 1.00 41.66 172 ARG A N 1
ATOM 1384 C CA . ARG A 1 172 ? 13.325 -1.150 18.022 1.00 41.66 172 ARG A CA 1
ATOM 1385 C C . ARG A 1 172 ? 13.593 0.201 18.669 1.00 41.66 172 ARG A C 1
ATOM 1387 O O . ARG A 1 172 ? 14.735 0.691 18.518 1.00 41.66 172 ARG A O 1
#

pLDDT: mean 86.94, std 14.39, range [30.17, 98.44]

Sequence (172 aa):
IKMSHRLDASSYTPVHELFHLYQYGYAPFKTRWFLEGSARWAESLLNNKTLVTDSIPSNMMLNDFFKKSYDAGRVWQTLAMKADPAGELNLPPDIKAMRYSNGAAVVADSQLHGYAFVKSVMEQFADYGFQVSGQIGVDPYHWDEQIQNSNQFDHDLWQIVLNLLPTDKIAR